Protein AF-A0A8J7MDP7-F1 (afdb_monomer_lite)

Sequence (143 aa):
MNPQLIYEEPKPITEKEVFEAIEKNDVERLLMIPIELGFHHDNWRFIQDISVRLSEHSDPSVRANSLFGIEYAARFKGRIEKNIVKPVLLRALADEVPQVSHRAEETIEAINHLMNWNIGGAASQKAREKKKLETLQKDNDSK

Foldseek 3Di:
DPDDDDDDDQDADDPVNLVVCVVVVVVVVLLRLLVNCLVHPQDLVVSLVSLLVQLPDPDLSSVLSSLSSPLSSCVVVVDDDCVSVLVSLVVQCVDPDVSSNVSSVVSQVSCCVSNVDDRPCPVVVVVVVVVVVVVVVVVVVVD

Structure (mmCIF, N/CA/C/O backbone):
data_AF-A0A8J7MDP7-F1
#
_entry.id   AF-A0A8J7MDP7-F1
#
loop_
_atom_site.group_PDB
_atom_site.id
_atom_site.type_symbol
_atom_site.label_atom_id
_atom_site.label_alt_id
_atom_site.label_comp_id
_atom_site.label_asym_id
_atom_site.label_entity_id
_atom_site.label_seq_id
_atom_site.pdbx_PDB_ins_code
_atom_site.Cartn_x
_atom_site.Cartn_y
_atom_site.Cartn_z
_atom_site.occupancy
_atom_site.B_iso_or_equiv
_atom_site.auth_seq_id
_atom_site.auth_comp_id
_atom_site.auth_asym_id
_atom_site.auth_atom_id
_atom_site.pdbx_PDB_model_num
ATOM 1 N N . MET A 1 1 ? 26.437 8.492 7.446 1.00 49.94 1 MET A N 1
ATOM 2 C CA . MET A 1 1 ? 26.146 9.299 6.242 1.00 49.94 1 MET A CA 1
ATOM 3 C C . MET A 1 1 ? 24.654 9.546 6.224 1.00 49.94 1 MET A C 1
ATOM 5 O O . MET A 1 1 ? 23.919 8.575 6.317 1.00 49.94 1 MET A O 1
ATOM 9 N N . ASN A 1 2 ? 24.212 10.803 6.183 1.00 55.09 2 ASN A N 1
ATOM 10 C CA . ASN A 1 2 ? 22.801 11.099 5.943 1.00 55.09 2 ASN A CA 1
ATOM 11 C C . ASN A 1 2 ? 22.561 10.874 4.443 1.00 55.09 2 ASN A C 1
ATOM 13 O O . ASN A 1 2 ? 23.260 11.520 3.657 1.00 55.09 2 ASN A O 1
ATOM 17 N N . PRO A 1 3 ? 21.683 9.948 4.024 1.00 74.25 3 PRO A N 1
ATOM 18 C CA . PRO A 1 3 ? 21.382 9.796 2.610 1.00 74.25 3 PRO A CA 1
ATOM 19 C C . PRO A 1 3 ? 20.807 11.116 2.091 1.00 74.25 3 PRO A C 1
ATOM 21 O O . PRO A 1 3 ? 19.949 11.730 2.727 1.00 74.25 3 PRO A O 1
ATOM 24 N N . GLN A 1 4 ? 21.323 11.584 0.959 1.00 85.25 4 GLN A N 1
ATOM 25 C CA . GLN A 1 4 ? 20.766 12.745 0.286 1.00 85.25 4 GLN A CA 1
ATOM 26 C C . GLN A 1 4 ? 19.420 12.328 -0.310 1.00 85.25 4 GLN A C 1
ATOM 28 O O . GLN A 1 4 ? 19.372 11.450 -1.168 1.00 85.25 4 GLN A O 1
ATOM 33 N N . LEU A 1 5 ? 18.327 12.913 0.180 1.00 86.38 5 LEU A N 1
ATOM 34 C CA . LEU A 1 5 ? 16.995 12.666 -0.367 1.00 86.38 5 LEU A CA 1
ATOM 35 C C . LEU A 1 5 ? 16.888 13.361 -1.728 1.00 86.38 5 LEU A C 1
ATOM 37 O O . LEU A 1 5 ? 17.099 14.571 -1.824 1.00 86.38 5 LEU A O 1
ATOM 41 N N . ILE A 1 6 ? 16.573 12.589 -2.766 1.00 89.56 6 ILE A N 1
ATOM 42 C CA . ILE A 1 6 ? 16.350 13.074 -4.129 1.00 89.56 6 ILE A CA 1
ATOM 43 C C . ILE A 1 6 ? 14.859 12.927 -4.419 1.00 89.56 6 ILE A C 1
ATOM 45 O O . ILE A 1 6 ? 14.281 11.866 -4.198 1.00 89.56 6 ILE A O 1
ATOM 49 N N . TYR A 1 7 ? 14.231 14.012 -4.867 1.00 89.62 7 TYR A N 1
ATOM 50 C CA . TYR A 1 7 ? 12.851 13.966 -5.329 1.00 89.62 7 TYR A CA 1
ATOM 51 C C . TYR A 1 7 ? 12.793 13.378 -6.738 1.00 89.62 7 TYR A C 1
ATOM 53 O O . TYR A 1 7 ? 13.523 13.824 -7.624 1.00 89.62 7 TYR A O 1
ATOM 61 N N . GLU A 1 8 ? 11.871 12.443 -6.944 1.00 88.81 8 GLU A N 1
ATOM 62 C CA . GLU A 1 8 ? 11.515 11.921 -8.258 1.00 88.81 8 GLU A CA 1
ATOM 63 C C . GLU A 1 8 ? 10.007 12.049 -8.462 1.00 88.81 8 GLU A C 1
ATOM 65 O O . GLU A 1 8 ? 9.208 11.603 -7.635 1.00 88.81 8 GLU A O 1
ATOM 70 N N . GLU A 1 9 ? 9.614 12.684 -9.566 1.00 92.50 9 GLU A N 1
ATOM 71 C CA . GLU A 1 9 ? 8.209 12.779 -9.943 1.00 92.50 9 GLU A CA 1
ATOM 72 C C . GLU A 1 9 ? 7.700 11.397 -10.392 1.00 92.50 9 GLU A C 1
ATOM 74 O O . GLU A 1 9 ? 8.335 10.777 -11.255 1.00 92.50 9 GLU A O 1
ATOM 79 N N . PRO A 1 10 ? 6.565 10.905 -9.850 1.00 92.94 10 PRO A N 1
ATOM 80 C CA . PRO A 1 10 ? 5.956 9.669 -10.325 1.00 92.94 10 PRO A CA 1
ATOM 81 C C . PRO A 1 10 ? 5.640 9.783 -11.813 1.00 92.94 10 PRO A C 1
ATOM 83 O O . PRO A 1 10 ? 5.012 10.753 -12.241 1.00 92.94 10 PRO A O 1
ATOM 86 N N . LYS A 1 11 ? 6.034 8.790 -12.608 1.00 94.12 11 LYS A N 1
ATOM 87 C CA . LYS A 1 11 ? 5.799 8.792 -14.055 1.00 94.12 11 LYS A CA 1
ATOM 88 C C . LYS A 1 11 ? 4.543 7.991 -14.394 1.00 94.12 11 LYS A C 1
ATOM 90 O O . LYS A 1 11 ? 4.210 7.051 -13.671 1.00 94.12 11 LYS A O 1
ATOM 95 N N . PRO A 1 12 ? 3.842 8.316 -15.493 1.00 95.81 12 PRO A N 1
ATOM 96 C CA . PRO A 1 12 ? 2.821 7.430 -16.030 1.00 95.81 12 PRO A CA 1
ATOM 97 C C . PRO A 1 12 ? 3.402 6.043 -16.312 1.00 95.81 12 PRO A C 1
ATOM 99 O O . PRO A 1 12 ? 4.534 5.920 -16.780 1.00 95.81 12 PRO A O 1
ATOM 102 N N . ILE A 1 13 ? 2.606 5.013 -16.045 1.00 96.62 13 ILE A N 1
ATOM 103 C CA . ILE A 1 13 ? 2.965 3.613 -16.256 1.00 96.62 13 ILE A CA 1
ATOM 104 C C . ILE A 1 13 ? 1.810 2.890 -16.946 1.00 96.62 13 ILE A C 1
ATOM 106 O O . ILE A 1 13 ? 0.639 3.121 -16.638 1.00 96.62 13 ILE A O 1
ATOM 110 N N . THR A 1 14 ? 2.135 2.013 -17.888 1.00 97.75 14 THR A N 1
ATOM 111 C CA . THR A 1 14 ? 1.161 1.162 -18.573 1.00 97.75 14 THR A CA 1
ATOM 112 C C . THR A 1 14 ? 0.927 -0.146 -17.819 1.00 97.75 14 THR A C 1
ATOM 114 O O . THR A 1 14 ? 1.821 -0.672 -17.156 1.00 97.75 14 THR A O 1
ATOM 117 N N . GLU A 1 15 ? -0.257 -0.746 -17.979 1.00 98.31 15 GLU A N 1
ATOM 118 C CA . GLU A 1 15 ? -0.545 -2.069 -17.403 1.00 98.31 15 GLU A CA 1
ATOM 119 C C . GLU A 1 15 ? 0.455 -3.138 -17.888 1.00 98.31 15 GLU A C 1
ATOM 121 O O . GLU A 1 15 ? 0.838 -4.025 -17.129 1.00 98.31 15 GLU A O 1
ATOM 126 N N . LYS A 1 16 ? 0.943 -3.029 -19.133 1.00 98.44 16 LYS A N 1
ATOM 127 C CA . LYS A 1 16 ? 1.977 -3.921 -19.677 1.00 98.44 16 LYS A CA 1
ATOM 128 C C . LYS A 1 16 ? 3.275 -3.837 -18.870 1.00 98.44 16 LYS A C 1
ATOM 130 O O . LYS A 1 16 ? 3.802 -4.872 -18.475 1.00 98.44 16 LYS A O 1
ATOM 135 N N . GLU A 1 17 ? 3.768 -2.630 -18.598 1.00 98.19 17 GLU A N 1
ATOM 136 C CA . GLU A 1 17 ? 4.983 -2.426 -17.796 1.00 98.19 17 GLU A CA 1
ATOM 137 C C . GLU A 1 17 ? 4.814 -2.941 -16.363 1.00 98.19 17 GLU A C 1
ATOM 139 O O . GLU A 1 17 ? 5.742 -3.536 -15.815 1.00 98.19 17 GLU A O 1
ATOM 144 N N . VAL A 1 18 ? 3.620 -2.780 -15.776 1.00 98.50 18 VAL A N 1
ATOM 145 C CA . VAL A 1 18 ? 3.286 -3.364 -14.466 1.00 98.50 18 VAL A CA 1
ATOM 146 C C . VAL A 1 18 ? 3.458 -4.879 -14.492 1.00 98.50 18 VAL A C 1
ATOM 148 O O . VAL A 1 18 ? 4.145 -5.442 -13.640 1.00 98.50 18 VAL A O 1
ATOM 151 N N . PHE A 1 19 ? 2.836 -5.556 -15.459 1.00 98.62 19 PHE A N 1
ATOM 152 C CA . PHE A 1 19 ? 2.883 -7.014 -15.523 1.00 98.62 19 PHE A CA 1
ATOM 153 C C . PHE A 1 19 ? 4.277 -7.545 -15.853 1.00 98.62 19 PHE A C 1
ATOM 155 O O . PHE A 1 19 ? 4.679 -8.541 -15.257 1.00 98.62 19 PHE A O 1
ATOM 162 N N . GLU A 1 20 ? 5.040 -6.869 -16.712 1.00 98.56 20 GLU A N 1
ATOM 163 C CA . GLU A 1 20 ? 6.432 -7.237 -16.987 1.00 98.56 20 GLU A CA 1
ATOM 164 C C . GLU A 1 20 ? 7.319 -7.127 -15.739 1.00 98.56 20 GLU A C 1
ATOM 166 O O . GLU A 1 20 ? 8.140 -8.009 -15.491 1.00 98.56 20 GLU A O 1
ATOM 171 N N . ALA A 1 21 ? 7.155 -6.070 -14.938 1.00 98.38 21 ALA A N 1
ATOM 172 C CA . ALA A 1 21 ? 7.901 -5.899 -13.692 1.00 98.38 21 ALA A CA 1
ATOM 173 C C . ALA A 1 21 ? 7.570 -6.999 -12.675 1.00 98.38 21 ALA A C 1
ATOM 175 O O . ALA A 1 21 ? 8.460 -7.543 -12.022 1.00 98.38 21 ALA A O 1
ATOM 176 N N . ILE A 1 22 ? 6.287 -7.359 -12.578 1.00 98.44 22 ILE A N 1
ATOM 177 C CA . ILE A 1 22 ? 5.824 -8.455 -11.725 1.00 98.44 22 ILE A CA 1
ATOM 178 C C . ILE A 1 22 ? 6.383 -9.799 -12.202 1.00 98.44 22 ILE A C 1
ATOM 180 O O . ILE A 1 22 ? 6.845 -10.585 -11.381 1.00 98.44 22 ILE A O 1
ATOM 184 N N . GLU A 1 23 ? 6.351 -10.073 -13.506 1.00 98.44 23 GLU A N 1
ATOM 185 C CA . GLU A 1 23 ? 6.875 -11.317 -14.083 1.00 98.44 23 GLU A CA 1
ATOM 186 C C . GLU A 1 23 ? 8.380 -11.468 -13.834 1.00 98.44 23 GLU A C 1
ATOM 188 O O . GLU A 1 23 ? 8.848 -12.547 -13.472 1.00 98.44 23 GLU A O 1
ATOM 193 N N . LYS A 1 24 ? 9.133 -10.374 -13.975 1.00 98.31 24 LYS A N 1
ATOM 194 C CA . LYS A 1 24 ? 10.586 -10.344 -13.758 1.00 98.31 24 LYS A CA 1
ATOM 195 C C . LYS A 1 24 ? 10.981 -10.267 -12.283 1.00 98.31 24 LYS A C 1
ATOM 197 O O . LYS A 1 24 ? 12.169 -10.363 -11.984 1.00 98.31 24 LYS A O 1
ATOM 202 N N . ASN A 1 25 ? 10.016 -10.091 -11.377 1.00 97.94 25 ASN A N 1
ATOM 203 C CA . ASN A 1 25 ? 10.252 -9.797 -9.964 1.00 97.94 25 ASN A CA 1
ATOM 204 C C . ASN A 1 25 ? 11.239 -8.628 -9.769 1.00 97.94 25 ASN A C 1
ATOM 206 O O . ASN A 1 25 ? 12.158 -8.690 -8.950 1.00 97.94 25 ASN A O 1
ATOM 210 N N . ASP A 1 26 ? 11.068 -7.581 -10.578 1.00 98.25 26 ASP A N 1
ATOM 211 C CA . ASP A 1 26 ? 11.930 -6.402 -10.604 1.00 98.25 26 ASP A CA 1
ATOM 212 C C . ASP A 1 26 ? 11.627 -5.510 -9.394 1.00 98.25 26 ASP A C 1
ATOM 214 O O . ASP A 1 26 ? 10.769 -4.629 -9.448 1.00 98.25 26 ASP A O 1
ATOM 218 N N . VAL A 1 27 ? 12.303 -5.783 -8.274 1.00 98.25 27 VAL A N 1
ATOM 219 C CA . VAL A 1 27 ? 12.049 -5.124 -6.984 1.00 98.25 27 VAL A CA 1
ATOM 220 C C . VAL A 1 27 ? 12.095 -3.604 -7.109 1.00 98.25 27 VAL A C 1
ATOM 222 O O . VAL A 1 27 ? 11.178 -2.944 -6.629 1.00 98.25 27 VAL A O 1
ATOM 225 N N . GLU A 1 28 ? 13.095 -3.043 -7.793 1.00 95.62 28 GLU A N 1
ATOM 226 C CA . GLU A 1 28 ? 13.226 -1.591 -7.963 1.00 95.62 28 GLU A CA 1
ATOM 227 C C . GLU A 1 28 ? 11.989 -0.999 -8.641 1.00 95.62 28 GLU A C 1
ATOM 229 O O . GLU A 1 28 ? 11.433 0.004 -8.184 1.00 95.62 28 GLU A O 1
ATOM 234 N N . ARG A 1 29 ? 11.486 -1.668 -9.684 1.00 97.19 29 ARG A N 1
ATOM 235 C CA . ARG A 1 29 ? 10.272 -1.231 -10.371 1.00 97.19 29 ARG A CA 1
ATOM 236 C C . ARG A 1 29 ? 9.017 -1.425 -9.526 1.00 97.19 29 ARG A C 1
ATOM 238 O O . ARG A 1 29 ? 8.160 -0.534 -9.505 1.00 97.19 29 ARG A O 1
ATOM 245 N N . LEU A 1 30 ? 8.912 -2.556 -8.826 1.00 98.50 30 LEU A N 1
ATOM 246 C CA . LEU A 1 30 ? 7.783 -2.899 -7.956 1.00 98.50 30 LEU A CA 1
ATOM 247 C C . LEU A 1 30 ? 7.610 -1.907 -6.798 1.00 98.50 30 LEU A C 1
ATOM 249 O O . LEU A 1 30 ? 6.478 -1.674 -6.376 1.00 98.50 30 LEU A O 1
ATOM 253 N N . LEU A 1 31 ? 8.691 -1.278 -6.322 1.00 97.06 31 LEU A N 1
ATOM 254 C CA . LEU A 1 31 ? 8.622 -0.229 -5.300 1.00 97.06 31 LEU A CA 1
ATOM 255 C C . LEU A 1 31 ? 7.840 1.002 -5.764 1.00 97.06 31 LEU A C 1
ATOM 257 O O . LEU A 1 31 ? 7.155 1.621 -4.949 1.00 97.06 31 LEU A O 1
ATOM 261 N N . MET A 1 32 ? 7.939 1.356 -7.046 1.00 96.94 32 MET A N 1
ATOM 262 C CA . MET A 1 32 ? 7.364 2.591 -7.591 1.00 96.94 32 MET A CA 1
ATOM 263 C C . MET A 1 32 ? 5.955 2.403 -8.155 1.00 96.94 32 MET A C 1
ATOM 265 O O . MET A 1 32 ? 5.151 3.335 -8.111 1.00 96.94 32 MET A O 1
ATOM 269 N N . ILE A 1 33 ? 5.624 1.194 -8.622 1.00 98.31 33 ILE A N 1
ATOM 270 C CA . ILE A 1 33 ? 4.329 0.870 -9.245 1.00 98.31 33 ILE A CA 1
ATOM 271 C C . ILE A 1 33 ? 3.112 1.354 -8.434 1.00 98.31 33 ILE A C 1
ATOM 273 O O . ILE A 1 33 ? 2.253 2.009 -9.023 1.00 98.31 33 ILE A O 1
ATOM 277 N N . PRO A 1 34 ? 2.996 1.096 -7.114 1.00 98.19 34 PRO A N 1
ATOM 278 C CA . PRO A 1 34 ? 1.825 1.522 -6.340 1.00 98.19 34 PRO A CA 1
ATOM 279 C C . PRO A 1 34 ? 1.623 3.043 -6.335 1.00 98.19 34 PRO A C 1
ATOM 281 O O . PRO A 1 34 ? 0.491 3.527 -6.360 1.00 98.19 34 PRO A O 1
ATOM 284 N N . ILE A 1 35 ? 2.726 3.796 -6.319 1.00 97.56 35 ILE A N 1
ATOM 285 C CA . ILE A 1 35 ? 2.726 5.259 -6.301 1.00 97.56 35 ILE A CA 1
ATOM 286 C C . ILE A 1 35 ? 2.309 5.774 -7.678 1.00 97.56 35 ILE A C 1
ATOM 288 O O . ILE A 1 35 ? 1.343 6.522 -7.792 1.00 97.56 35 ILE A O 1
ATOM 292 N N . GLU A 1 36 ? 2.987 5.332 -8.732 1.00 98.19 36 GLU A N 1
ATOM 293 C CA . GLU A 1 36 ? 2.728 5.774 -10.105 1.00 98.19 36 GLU A CA 1
ATOM 294 C C . GLU A 1 36 ? 1.315 5.434 -10.579 1.00 98.19 36 GLU A C 1
ATOM 296 O O . GLU A 1 36 ? 0.640 6.284 -11.160 1.00 98.19 36 GLU A O 1
ATOM 301 N N . LEU A 1 37 ? 0.829 4.228 -10.269 1.00 98.44 37 LEU A N 1
ATOM 302 C CA . LEU A 1 37 ? -0.550 3.844 -10.551 1.00 98.44 37 LEU A CA 1
ATOM 303 C C . LEU A 1 37 ? -1.542 4.739 -9.807 1.00 98.44 37 LEU A C 1
ATOM 305 O O . LEU A 1 37 ? -2.516 5.192 -10.402 1.00 98.44 37 LEU A O 1
ATOM 309 N N . GLY A 1 38 ? -1.290 5.034 -8.530 1.00 97.31 38 GLY A N 1
ATOM 310 C CA . GLY A 1 38 ? -2.145 5.922 -7.747 1.00 97.31 38 GLY A CA 1
ATOM 311 C C . GLY A 1 38 ? -2.269 7.324 -8.349 1.00 97.31 38 GLY A C 1
ATOM 312 O O . GLY A 1 38 ? -3.375 7.865 -8.412 1.00 97.31 38 GLY A O 1
ATOM 313 N N . PHE A 1 39 ? -1.157 7.891 -8.825 1.00 97.25 39 PHE A N 1
ATOM 314 C CA . PHE A 1 39 ? -1.129 9.222 -9.435 1.00 97.25 39 PHE A CA 1
ATOM 315 C C . PHE A 1 39 ? -1.742 9.254 -10.841 1.00 97.25 39 PHE A C 1
ATOM 317 O O . PHE A 1 39 ? -2.488 10.182 -11.150 1.00 97.25 39 PHE A O 1
ATOM 324 N N . HIS A 1 40 ? -1.468 8.248 -11.677 1.00 97.25 40 HIS A N 1
ATOM 325 C CA . HIS A 1 40 ? -1.708 8.350 -13.124 1.00 97.25 40 HIS A CA 1
ATOM 326 C C . HIS A 1 40 ? -2.768 7.403 -13.682 1.00 97.25 40 HIS A C 1
ATOM 328 O O . HIS A 1 40 ? -3.293 7.664 -14.759 1.00 97.25 40 HIS A O 1
ATOM 334 N N . HIS A 1 41 ? -3.109 6.313 -12.993 1.00 97.81 41 HIS A N 1
ATOM 335 C CA . HIS A 1 41 ? -4.053 5.331 -13.527 1.00 97.81 41 HIS A CA 1
ATOM 336 C C . HIS A 1 41 ? -5.503 5.695 -13.186 1.00 97.81 41 HIS A C 1
ATOM 338 O O . HIS A 1 41 ? -5.829 6.032 -12.047 1.00 97.81 4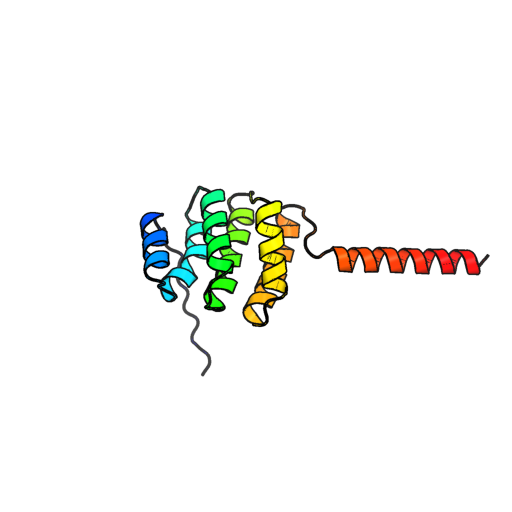1 HIS A O 1
ATOM 344 N N . ASP A 1 42 ? -6.420 5.604 -14.147 1.00 96.44 42 ASP A N 1
ATOM 345 C CA . ASP A 1 42 ? -7.827 5.974 -13.921 1.00 96.44 42 ASP A CA 1
ATOM 346 C C . ASP A 1 42 ? -8.640 4.872 -13.237 1.00 96.44 42 ASP A C 1
ATOM 348 O O . ASP A 1 42 ? -9.582 5.136 -12.486 1.00 96.44 42 ASP A O 1
ATOM 352 N N . ASN A 1 43 ? -8.269 3.614 -13.467 1.00 98.25 43 ASN A N 1
ATOM 353 C CA . ASN A 1 43 ? -9.001 2.476 -12.931 1.00 98.25 43 ASN A CA 1
ATOM 354 C C . ASN A 1 43 ? -8.602 2.190 -11.472 1.00 98.25 43 ASN A C 1
ATOM 356 O O . ASN A 1 43 ? -7.608 1.510 -11.218 1.00 98.25 43 ASN A O 1
ATOM 360 N N . TRP A 1 44 ? -9.421 2.656 -10.523 1.00 98.38 44 TRP A N 1
ATOM 361 C CA . TRP A 1 44 ? -9.247 2.412 -9.081 1.00 98.38 44 TRP A CA 1
ATOM 362 C C . TRP A 1 44 ? -9.130 0.926 -8.727 1.00 98.38 44 TRP A C 1
ATOM 364 O O . TRP A 1 44 ? -8.366 0.566 -7.833 1.00 98.38 44 TRP A O 1
ATOM 374 N N . ARG A 1 45 ? -9.866 0.057 -9.435 1.00 98.62 45 ARG A N 1
ATOM 375 C CA . ARG A 1 45 ? -9.858 -1.386 -9.184 1.00 98.62 45 ARG A CA 1
ATOM 376 C C . ARG A 1 45 ? -8.524 -1.986 -9.602 1.00 98.62 45 ARG A C 1
ATOM 378 O O . ARG A 1 45 ? -7.972 -2.780 -8.858 1.00 98.62 45 ARG A O 1
ATOM 385 N N . PHE A 1 46 ? -7.972 -1.548 -10.732 1.00 98.75 46 PHE A N 1
ATOM 386 C CA . PHE A 1 46 ? -6.644 -1.983 -11.162 1.00 98.75 46 PHE A CA 1
ATOM 387 C C . PHE A 1 46 ? -5.559 -1.570 -10.157 1.00 98.75 46 PHE A C 1
ATOM 389 O O . PHE A 1 46 ? -4.759 -2.408 -9.752 1.00 98.75 46 PHE A O 1
ATOM 396 N N . ILE A 1 47 ? -5.583 -0.316 -9.683 1.00 98.75 47 ILE A N 1
ATOM 397 C CA . ILE A 1 47 ? -4.651 0.162 -8.645 1.00 98.75 47 ILE A CA 1
ATOM 398 C C . ILE A 1 47 ? -4.754 -0.721 -7.392 1.00 98.75 47 ILE A C 1
ATOM 400 O O . ILE A 1 47 ? -3.744 -1.223 -6.903 1.00 98.75 47 ILE A O 1
ATOM 404 N N . GLN A 1 48 ? -5.979 -0.950 -6.903 1.00 98.75 48 GLN A N 1
ATOM 405 C CA . GLN A 1 48 ? -6.236 -1.805 -5.745 1.00 98.75 48 GLN A CA 1
ATOM 406 C C . GLN A 1 48 ? -5.695 -3.219 -5.959 1.00 98.75 48 GLN A C 1
ATOM 408 O O . GLN A 1 48 ? -4.977 -3.724 -5.103 1.00 98.75 48 GLN A O 1
ATOM 413 N N . ASP A 1 49 ? -6.046 -3.863 -7.067 1.00 98.81 49 ASP A N 1
ATOM 414 C CA . ASP A 1 49 ? -5.747 -5.275 -7.289 1.00 98.81 49 ASP A CA 1
ATOM 415 C C . ASP A 1 49 ? -4.233 -5.508 -7.425 1.00 98.81 49 ASP A C 1
ATOM 417 O O . ASP A 1 49 ? -3.703 -6.473 -6.869 1.00 98.81 49 ASP A O 1
ATOM 421 N N . ILE A 1 50 ? -3.510 -4.587 -8.075 1.00 98.81 50 ILE A N 1
ATOM 422 C CA . ILE A 1 50 ? -2.043 -4.618 -8.125 1.00 98.81 50 ILE A CA 1
ATOM 423 C C . ILE A 1 50 ? -1.442 -4.398 -6.736 1.00 98.81 50 ILE A C 1
ATOM 425 O O . ILE A 1 50 ? -0.595 -5.183 -6.312 1.00 98.81 50 ILE A O 1
ATOM 429 N N . SER A 1 51 ? -1.902 -3.397 -5.985 1.00 98.75 51 SER A N 1
ATOM 430 C CA . SER A 1 51 ? -1.425 -3.162 -4.619 1.00 98.75 51 SER A CA 1
ATOM 431 C C . SER A 1 51 ? -1.685 -4.342 -3.680 1.00 98.75 51 SER A C 1
ATOM 433 O O . SER A 1 51 ? -0.802 -4.726 -2.923 1.00 98.75 51 SER A O 1
ATOM 435 N N . VAL A 1 52 ? -2.860 -4.966 -3.753 1.00 98.81 52 VAL A N 1
ATOM 436 C CA . VAL A 1 52 ? -3.204 -6.163 -2.967 1.00 98.81 52 VAL A CA 1
ATOM 437 C C . VAL A 1 52 ? -2.312 -7.344 -3.343 1.00 98.81 52 VAL A C 1
ATOM 439 O O . VAL A 1 52 ? -1.926 -8.131 -2.485 1.00 98.81 52 VAL A O 1
ATOM 442 N N . ARG A 1 53 ? -1.954 -7.484 -4.621 1.00 98.69 53 ARG A N 1
ATOM 443 C CA . ARG A 1 53 ? -1.003 -8.513 -5.047 1.00 98.69 53 ARG A CA 1
ATOM 444 C C . ARG A 1 53 ? 0.396 -8.249 -4.485 1.00 98.69 53 ARG A C 1
ATOM 446 O O . ARG A 1 53 ? 1.041 -9.176 -4.004 1.00 98.69 53 ARG A O 1
ATOM 453 N N . LEU A 1 54 ? 0.864 -7.003 -4.546 1.00 98.81 54 LEU A N 1
ATOM 454 C CA . LEU A 1 54 ? 2.201 -6.617 -4.082 1.00 98.81 54 LEU A CA 1
ATOM 455 C C . LEU A 1 54 ? 2.328 -6.596 -2.551 1.00 98.81 54 LEU A C 1
ATOM 457 O O . LEU A 1 54 ? 3.435 -6.752 -2.038 1.00 98.81 54 LEU A O 1
ATOM 461 N N . SER A 1 55 ? 1.224 -6.482 -1.808 1.00 98.62 55 SER A N 1
ATOM 462 C CA . SER A 1 55 ? 1.248 -6.515 -0.340 1.00 98.62 55 SER A CA 1
ATOM 463 C C . SER A 1 55 ? 1.677 -7.858 0.248 1.00 98.62 55 SER A C 1
ATOM 465 O O . SER A 1 55 ? 1.978 -7.926 1.431 1.00 98.62 55 SER A O 1
ATOM 467 N N . GLU A 1 56 ? 1.715 -8.919 -0.558 1.00 97.75 56 GLU A N 1
ATOM 468 C CA . GLU A 1 56 ? 2.156 -10.263 -0.156 1.00 97.75 56 GLU A CA 1
ATOM 469 C C . GLU A 1 56 ? 3.576 -10.590 -0.669 1.00 97.75 56 GLU A C 1
ATOM 471 O O . GLU A 1 56 ? 4.026 -11.733 -0.598 1.00 97.75 56 GLU A O 1
ATOM 476 N N . HIS A 1 57 ? 4.291 -9.607 -1.227 1.00 98.56 57 HIS A N 1
ATOM 477 C CA . HIS A 1 57 ? 5.632 -9.805 -1.775 1.00 98.56 57 HIS A CA 1
ATOM 478 C C . HIS A 1 57 ? 6.663 -10.161 -0.681 1.00 98.56 57 HIS A C 1
ATOM 480 O O . HIS A 1 57 ? 6.558 -9.733 0.468 1.00 98.56 57 HIS A O 1
ATOM 486 N N . SER A 1 58 ? 7.701 -10.929 -1.020 1.00 98.00 58 SER A N 1
ATOM 487 C CA . SER A 1 58 ? 8.730 -11.351 -0.053 1.00 98.00 58 SER A CA 1
ATOM 488 C C . SER A 1 58 ? 9.581 -10.182 0.462 1.00 98.00 58 SER A C 1
ATOM 490 O O . SER A 1 58 ? 9.924 -10.137 1.643 1.00 98.00 58 SER A O 1
ATOM 492 N N . ASP A 1 59 ? 9.872 -9.212 -0.405 1.00 98.56 59 ASP A N 1
ATOM 493 C CA . ASP A 1 59 ? 10.560 -7.970 -0.045 1.00 98.56 59 ASP A CA 1
ATOM 494 C C . ASP A 1 59 ? 9.645 -7.037 0.782 1.00 98.56 59 ASP A C 1
ATOM 496 O O . ASP A 1 59 ? 8.584 -6.632 0.288 1.00 98.56 59 ASP A O 1
ATOM 500 N N . PRO A 1 60 ? 10.033 -6.670 2.018 1.00 98.50 60 PRO A N 1
ATOM 501 C CA . PRO A 1 60 ? 9.222 -5.819 2.888 1.00 98.50 60 PRO A CA 1
ATOM 502 C C . PRO A 1 60 ? 9.049 -4.390 2.371 1.00 98.50 60 PRO A C 1
ATOM 504 O O . PRO A 1 60 ? 8.025 -3.770 2.649 1.00 98.50 60 PRO A O 1
ATOM 507 N N . SER A 1 61 ? 9.996 -3.866 1.595 1.00 98.38 61 SER A N 1
ATOM 508 C CA . SER A 1 61 ? 9.880 -2.534 1.000 1.00 98.38 61 SER A CA 1
ATOM 509 C C . SER A 1 61 ? 8.782 -2.520 -0.063 1.00 98.38 61 SER A C 1
ATOM 511 O O . SER A 1 61 ? 7.993 -1.577 -0.117 1.00 98.38 61 SER A O 1
ATOM 513 N N . VAL A 1 62 ? 8.657 -3.597 -0.851 1.00 98.75 62 VAL A N 1
ATOM 514 C CA . VAL A 1 62 ? 7.549 -3.762 -1.810 1.00 98.75 62 VAL A CA 1
ATOM 515 C C . VAL A 1 62 ? 6.216 -3.886 -1.075 1.00 98.75 62 VAL A C 1
ATOM 517 O O . VAL A 1 62 ? 5.258 -3.202 -1.442 1.00 98.75 62 VAL A O 1
ATOM 520 N N . ARG A 1 63 ? 6.150 -4.680 0.006 1.00 98.69 63 ARG A N 1
ATOM 521 C CA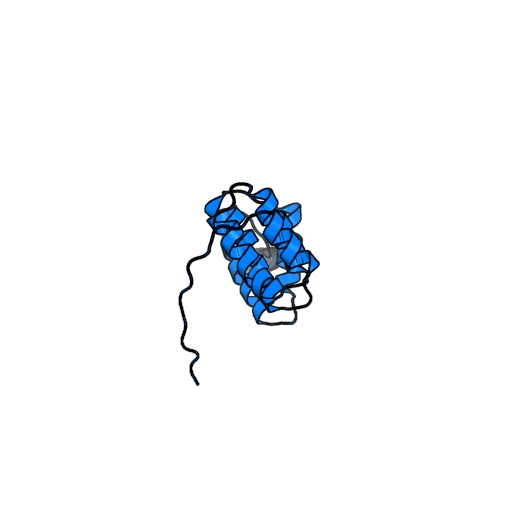 . ARG A 1 63 ? 4.929 -4.781 0.824 1.00 98.69 63 ARG A CA 1
ATOM 522 C C . ARG A 1 63 ? 4.520 -3.434 1.399 1.00 98.69 63 ARG A C 1
ATOM 524 O O . ARG A 1 63 ? 3.371 -3.039 1.232 1.00 98.69 63 ARG A O 1
ATOM 531 N N . ALA A 1 64 ? 5.444 -2.707 2.024 1.00 98.56 64 ALA A N 1
ATOM 532 C CA . ALA A 1 64 ? 5.169 -1.382 2.566 1.00 98.56 64 ALA A CA 1
ATOM 533 C C . ALA A 1 64 ? 4.691 -0.427 1.460 1.00 98.56 64 ALA A C 1
ATOM 535 O O . ALA A 1 64 ? 3.635 0.191 1.591 1.00 98.56 64 ALA A O 1
ATOM 536 N N . ASN A 1 65 ? 5.396 -0.358 0.328 1.00 98.44 65 ASN A N 1
ATOM 537 C CA . ASN A 1 65 ? 5.023 0.557 -0.748 1.00 98.44 65 ASN A CA 1
ATOM 538 C C . ASN A 1 65 ? 3.685 0.203 -1.404 1.00 98.44 65 ASN A C 1
ATOM 540 O O . ASN A 1 65 ? 2.964 1.101 -1.836 1.00 98.44 65 ASN A O 1
ATOM 544 N N . SER A 1 66 ? 3.301 -1.074 -1.431 1.00 98.75 66 SER A N 1
ATOM 545 C CA . SER A 1 66 ? 2.001 -1.503 -1.958 1.00 98.75 66 SER A CA 1
ATOM 546 C C . SER A 1 66 ? 0.818 -0.801 -1.281 1.00 98.75 66 SER A C 1
ATOM 548 O O . SER A 1 66 ? -0.175 -0.484 -1.945 1.00 98.75 66 SER A O 1
ATOM 550 N N . LEU A 1 67 ? 0.952 -0.479 0.011 1.00 98.81 67 LEU A N 1
ATOM 551 C CA . LEU A 1 67 ? -0.088 0.152 0.820 1.00 98.81 67 LEU A CA 1
ATOM 552 C C . LEU A 1 67 ? -0.371 1.595 0.386 1.00 98.81 67 LEU A C 1
ATOM 554 O O . LEU A 1 67 ? -1.519 2.032 0.474 1.00 98.81 67 LEU A O 1
ATOM 558 N N . PHE A 1 68 ? 0.617 2.295 -0.188 1.00 98.50 68 PHE A N 1
ATOM 559 C CA . PHE A 1 68 ? 0.384 3.600 -0.811 1.00 98.50 68 PHE A CA 1
ATOM 560 C C . PHE A 1 68 ? -0.622 3.514 -1.949 1.00 98.50 68 PHE A C 1
ATOM 562 O O . PHE A 1 68 ? -1.506 4.355 -2.029 1.00 98.50 68 PHE A O 1
ATOM 569 N N . GLY A 1 69 ? -0.534 2.500 -2.813 1.00 98.31 69 GLY A N 1
ATOM 570 C CA . GLY A 1 69 ? -1.479 2.383 -3.925 1.00 98.31 69 GLY A CA 1
ATOM 571 C C . GLY A 1 69 ? -2.914 2.139 -3.443 1.00 98.31 69 GLY A C 1
ATOM 572 O O . GLY A 1 69 ? -3.850 2.702 -4.009 1.00 98.31 69 GLY A O 1
ATOM 573 N N . ILE A 1 70 ? -3.102 1.416 -2.331 1.00 98.69 70 ILE A N 1
ATOM 574 C CA . ILE A 1 70 ? -4.419 1.278 -1.685 1.00 98.69 70 ILE A CA 1
ATOM 575 C C . ILE A 1 70 ? -4.917 2.641 -1.187 1.00 98.69 70 ILE A C 1
ATOM 577 O O . ILE A 1 70 ? -6.057 3.026 -1.461 1.00 98.69 70 ILE A O 1
ATOM 581 N N . GLU A 1 71 ? -4.070 3.377 -0.465 1.00 98.69 71 GLU A N 1
ATOM 582 C CA . GLU A 1 71 ? -4.408 4.714 0.020 1.00 98.69 71 GLU A CA 1
ATOM 583 C C . GLU A 1 71 ? -4.715 5.672 -1.136 1.00 98.69 71 GLU A C 1
ATOM 585 O O . GLU A 1 71 ? -5.678 6.427 -1.069 1.00 98.69 71 GLU A O 1
ATOM 590 N N . TYR A 1 72 ? -3.944 5.630 -2.218 1.00 98.44 72 TYR A N 1
ATOM 591 C CA . TYR A 1 72 ? -4.098 6.509 -3.373 1.00 98.44 72 TYR A CA 1
ATOM 592 C C . TYR A 1 72 ? -5.330 6.173 -4.206 1.00 98.44 72 TYR A C 1
ATOM 594 O O . TYR A 1 72 ? -6.012 7.091 -4.663 1.00 98.44 72 TYR A O 1
ATOM 602 N N . ALA A 1 73 ? -5.701 4.897 -4.329 1.00 98.62 73 ALA A N 1
ATOM 603 C CA . ALA A 1 73 ? -6.999 4.521 -4.881 1.00 98.62 73 ALA A CA 1
ATOM 604 C C . ALA A 1 73 ? -8.149 5.130 -4.052 1.00 98.62 73 ALA A C 1
ATOM 606 O O . ALA A 1 73 ? -9.078 5.720 -4.609 1.00 98.62 73 ALA A O 1
ATOM 607 N N . ALA A 1 74 ? -8.057 5.087 -2.718 1.00 98.50 74 ALA A N 1
ATOM 608 C CA . ALA A 1 74 ? -9.035 5.741 -1.846 1.00 98.50 74 ALA A CA 1
ATOM 609 C C . ALA A 1 74 ? -9.006 7.275 -1.981 1.00 98.50 74 ALA A C 1
ATOM 611 O O . ALA A 1 74 ? -10.050 7.903 -2.128 1.00 98.50 74 ALA A O 1
ATOM 612 N N . ARG A 1 75 ? -7.817 7.884 -1.970 1.00 98.38 75 ARG A N 1
ATOM 613 C CA . ARG A 1 75 ? -7.606 9.337 -1.932 1.00 98.38 75 ARG A CA 1
ATOM 614 C C . ARG A 1 75 ? -7.944 10.021 -3.251 1.00 98.38 75 ARG A C 1
ATOM 616 O O . ARG A 1 75 ? -8.649 11.023 -3.249 1.00 98.38 75 ARG A O 1
ATOM 623 N N . PHE A 1 76 ? -7.430 9.507 -4.363 1.00 97.75 76 PHE A N 1
ATOM 624 C CA . PHE A 1 76 ? -7.531 10.164 -5.667 1.00 97.75 76 PHE A CA 1
ATOM 625 C C . PHE A 1 76 ? -8.699 9.655 -6.501 1.00 97.75 76 PHE A C 1
ATOM 627 O O . PHE A 1 76 ? -9.185 10.376 -7.368 1.00 97.75 76 PHE A O 1
ATOM 634 N N . LYS A 1 77 ? -9.166 8.427 -6.248 1.00 97.69 77 LYS A N 1
ATOM 635 C CA . LYS A 1 77 ? -10.291 7.832 -6.985 1.00 97.69 77 LYS A CA 1
ATOM 636 C C . LYS A 1 77 ? -11.548 7.675 -6.126 1.00 97.69 77 LYS A C 1
ATOM 638 O O . LYS A 1 77 ? -12.598 7.305 -6.649 1.00 97.69 77 LYS A O 1
ATOM 643 N N . GLY A 1 78 ? -11.466 7.964 -4.823 1.00 97.62 78 GLY A N 1
ATOM 644 C CA . GLY A 1 78 ? -12.606 7.959 -3.902 1.00 97.62 78 GLY A CA 1
ATOM 645 C C . GLY A 1 78 ? -13.196 6.572 -3.646 1.00 97.62 78 GLY A C 1
ATOM 646 O O . GLY A 1 78 ? -14.325 6.471 -3.160 1.00 97.62 78 GLY A O 1
ATOM 647 N N . ARG A 1 79 ? -12.502 5.494 -4.041 1.00 98.06 79 ARG A N 1
ATOM 648 C CA . ARG A 1 79 ? -13.099 4.157 -4.071 1.00 98.06 79 ARG A CA 1
ATOM 649 C C . ARG A 1 79 ? -12.083 3.037 -3.899 1.00 98.06 79 ARG A C 1
ATOM 651 O O . ARG A 1 79 ? -11.117 2.941 -4.643 1.00 98.06 79 ARG A O 1
ATOM 658 N N . ILE A 1 80 ? -12.404 2.150 -2.963 1.00 98.56 80 ILE A N 1
ATOM 659 C CA . ILE A 1 80 ? -11.779 0.847 -2.719 1.00 98.56 80 ILE A CA 1
ATOM 660 C C . ILE A 1 80 ? -12.817 -0.100 -2.096 1.00 98.56 80 ILE A C 1
ATOM 662 O O . ILE A 1 80 ? -13.845 0.336 -1.567 1.00 98.56 80 ILE A O 1
ATOM 666 N N . GLU A 1 81 ? -12.559 -1.403 -2.132 1.00 98.69 81 GLU A N 1
ATOM 667 C CA . GLU A 1 81 ? -13.451 -2.446 -1.626 1.00 98.69 81 GLU A CA 1
ATOM 668 C C . GLU A 1 81 ? -13.032 -2.931 -0.237 1.00 98.69 81 GLU A C 1
ATOM 670 O O . GLU A 1 81 ? -11.997 -3.571 -0.041 1.00 98.69 81 GLU A O 1
ATOM 675 N N . LYS A 1 82 ? -13.880 -2.659 0.760 1.00 98.06 82 LYS A N 1
ATOM 676 C CA . LYS A 1 82 ? -13.579 -2.925 2.174 1.00 98.06 82 LYS A CA 1
ATOM 677 C C . LYS A 1 82 ? -13.279 -4.388 2.474 1.00 98.06 82 LYS A C 1
ATOM 679 O O . LYS A 1 82 ? -12.400 -4.675 3.279 1.00 98.06 82 LYS A O 1
ATOM 684 N N . ASN A 1 83 ? -14.030 -5.306 1.876 1.00 98.00 83 ASN A N 1
ATOM 685 C CA . ASN A 1 83 ? -13.881 -6.748 2.079 1.00 98.00 83 ASN A CA 1
ATOM 686 C C . ASN A 1 83 ? -12.562 -7.297 1.515 1.00 98.00 83 ASN A C 1
ATOM 688 O O . ASN A 1 83 ? -12.100 -8.323 2.003 1.00 98.00 83 ASN A O 1
ATOM 692 N N . ILE A 1 84 ? -11.954 -6.607 0.547 1.00 98.50 84 ILE A N 1
ATOM 693 C CA . ILE A 1 84 ? -10.657 -6.966 -0.037 1.00 98.50 84 ILE A CA 1
ATOM 694 C C . ILE A 1 84 ? -9.525 -6.289 0.737 1.00 98.50 84 ILE A C 1
ATOM 696 O O . ILE A 1 84 ? -8.584 -6.943 1.177 1.00 98.50 84 ILE A O 1
ATOM 700 N N . VAL A 1 85 ? -9.644 -4.982 0.969 1.00 98.31 85 VAL A N 1
ATOM 701 C CA . VAL A 1 85 ? -8.568 -4.170 1.551 1.00 98.31 85 VAL A CA 1
ATOM 702 C C . VAL A 1 85 ? -8.398 -4.401 3.053 1.00 98.31 85 VAL A C 1
ATOM 704 O O . VAL A 1 85 ? -7.276 -4.498 3.543 1.00 98.31 85 VAL A O 1
ATOM 707 N N . LYS A 1 86 ? -9.491 -4.528 3.818 1.00 98.06 86 LYS A N 1
ATOM 708 C CA . LYS A 1 86 ? -9.417 -4.714 5.277 1.00 98.06 86 LYS A CA 1
ATOM 709 C C . LYS A 1 86 ? -8.508 -5.881 5.701 1.00 98.06 86 LYS A C 1
ATOM 711 O O . LYS A 1 86 ? -7.682 -5.655 6.582 1.00 98.06 86 LYS A O 1
ATOM 716 N N . PRO A 1 87 ? -8.643 -7.111 5.165 1.00 98.00 87 PRO A N 1
ATOM 717 C CA . PRO A 1 87 ? -7.774 -8.208 5.581 1.00 98.00 87 PRO A CA 1
ATOM 718 C C . PRO A 1 87 ? -6.304 -7.981 5.200 1.00 98.00 87 PRO A C 1
ATOM 720 O O . PRO A 1 87 ? -5.439 -8.376 5.972 1.00 98.00 87 PRO A O 1
ATOM 723 N N . VAL A 1 88 ? -6.022 -7.311 4.077 1.00 98.56 88 VAL A N 1
ATOM 724 C CA . VAL A 1 88 ? -4.654 -6.937 3.674 1.00 98.56 88 VAL A CA 1
ATOM 725 C C . VAL A 1 88 ? -4.030 -5.985 4.692 1.00 98.56 88 VAL A C 1
ATOM 727 O O . VAL A 1 88 ? -2.960 -6.266 5.223 1.00 98.56 88 VAL A O 1
ATOM 730 N N . LEU A 1 89 ? -4.736 -4.908 5.048 1.00 98.44 89 LEU A N 1
ATOM 731 C CA . LEU A 1 89 ? -4.240 -3.925 6.015 1.00 98.44 89 LEU A CA 1
ATOM 732 C C . LEU A 1 89 ? -4.017 -4.527 7.405 1.00 98.44 89 LEU A C 1
ATOM 734 O O . LEU A 1 89 ? -3.039 -4.203 8.065 1.00 98.44 89 LEU A O 1
ATOM 738 N N . LEU A 1 90 ? -4.907 -5.418 7.853 1.00 97.69 90 LEU A N 1
ATOM 739 C CA . LEU A 1 90 ? -4.752 -6.080 9.150 1.00 97.69 90 LEU A CA 1
ATOM 740 C C . LEU A 1 90 ? -3.591 -7.082 9.170 1.00 97.69 90 LEU A C 1
ATOM 742 O O . LEU A 1 90 ? -2.966 -7.232 10.215 1.00 97.69 90 LEU A O 1
ATOM 746 N N . ARG A 1 91 ? -3.293 -7.750 8.046 1.00 97.69 91 ARG A 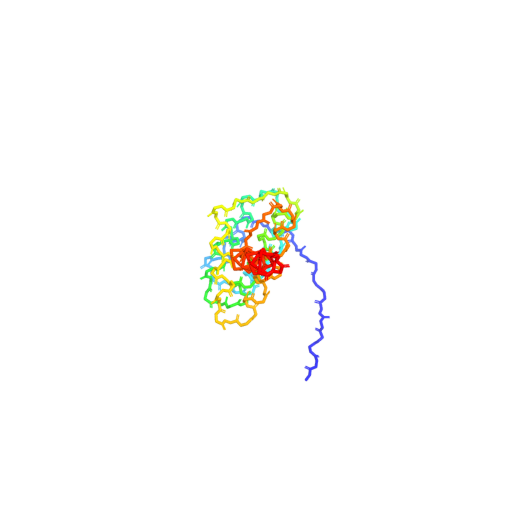N 1
ATOM 747 C CA . ARG A 1 91 ? -2.082 -8.576 7.925 1.00 97.69 91 ARG A CA 1
ATOM 748 C C . ARG A 1 91 ? -0.826 -7.716 7.947 1.00 97.69 91 ARG A C 1
ATOM 750 O O . ARG A 1 91 ? 0.071 -8.016 8.719 1.00 97.69 91 ARG A O 1
ATOM 757 N N . ALA A 1 92 ? -0.795 -6.630 7.174 1.00 98.06 92 ALA A N 1
ATOM 758 C CA . ALA A 1 92 ? 0.349 -5.723 7.144 1.00 98.06 92 ALA A CA 1
ATOM 759 C C . ALA A 1 92 ? 0.602 -5.048 8.504 1.00 98.06 92 ALA A C 1
ATOM 761 O O . ALA A 1 92 ? 1.746 -4.892 8.910 1.00 98.06 92 ALA A O 1
ATOM 762 N N . LEU A 1 93 ? -0.455 -4.722 9.255 1.00 97.44 93 LEU A N 1
ATOM 763 C CA . LEU A 1 93 ? -0.346 -4.219 10.628 1.00 97.44 93 LEU A CA 1
ATOM 764 C C . LEU A 1 93 ? 0.324 -5.227 11.577 1.00 97.44 93 LEU A C 1
ATOM 766 O O . LEU A 1 93 ? 0.980 -4.828 12.533 1.00 97.44 93 LEU A O 1
ATOM 770 N N . ALA A 1 94 ? 0.157 -6.523 11.316 1.00 96.25 94 ALA A N 1
ATOM 771 C CA . ALA A 1 94 ? 0.775 -7.606 12.074 1.00 96.25 94 ALA A CA 1
ATOM 772 C C . ALA A 1 94 ? 2.116 -8.081 11.478 1.00 96.25 94 ALA A C 1
ATOM 774 O O . ALA A 1 94 ? 2.648 -9.088 11.943 1.00 96.25 94 ALA A O 1
ATOM 775 N N . ASP A 1 95 ? 2.645 -7.406 10.451 1.00 97.56 95 ASP A N 1
ATOM 776 C CA . ASP A 1 95 ? 3.918 -7.768 9.822 1.00 97.56 95 ASP A CA 1
ATOM 777 C C . ASP A 1 95 ? 5.078 -7.595 10.815 1.00 97.56 95 ASP A C 1
ATOM 779 O O . ASP A 1 95 ? 5.150 -6.610 11.557 1.00 97.56 95 ASP A O 1
ATOM 783 N N . GLU A 1 96 ? 5.995 -8.565 10.826 1.00 96.81 96 GLU A N 1
ATOM 784 C CA . GLU A 1 96 ? 7.151 -8.583 11.728 1.00 96.81 96 GLU A CA 1
ATOM 785 C C . GLU A 1 96 ? 8.156 -7.472 11.408 1.00 96.81 96 GLU A C 1
ATOM 787 O O . GLU A 1 96 ? 8.928 -7.066 12.280 1.00 96.81 96 GLU A O 1
ATOM 792 N N . VAL A 1 97 ? 8.160 -6.965 10.170 1.00 98.12 97 VAL A N 1
ATOM 793 C CA . VAL A 1 97 ? 9.046 -5.882 9.752 1.00 98.12 97 VAL A CA 1
ATOM 794 C C . VAL A 1 97 ? 8.427 -4.535 10.148 1.00 98.12 97 VAL A C 1
ATOM 796 O O . VAL A 1 97 ? 7.399 -4.151 9.582 1.00 98.12 97 VAL A O 1
ATOM 799 N N . PRO A 1 98 ? 9.066 -3.750 11.044 1.00 96.69 98 PRO A N 1
ATOM 800 C CA . PRO A 1 98 ? 8.484 -2.512 11.577 1.00 96.69 98 PRO A CA 1
ATOM 801 C C . PRO A 1 98 ? 8.084 -1.485 10.514 1.00 96.69 98 PRO A C 1
ATOM 803 O O . PRO A 1 98 ? 7.125 -0.742 10.687 1.00 96.69 98 PRO A O 1
ATOM 806 N N . GLN A 1 99 ? 8.806 -1.443 9.392 1.00 97.50 99 GLN A N 1
ATOM 807 C CA . GLN A 1 99 ? 8.487 -0.558 8.273 1.00 97.50 99 GLN A CA 1
ATOM 808 C C . GLN A 1 99 ? 7.100 -0.847 7.678 1.00 97.50 99 GLN A C 1
ATOM 810 O O . GLN A 1 99 ? 6.385 0.086 7.314 1.00 97.50 99 GLN A O 1
ATOM 815 N N . VAL A 1 100 ? 6.725 -2.125 7.568 1.00 98.44 100 VAL A N 1
ATOM 816 C CA . VAL A 1 100 ? 5.450 -2.542 6.972 1.00 98.44 100 VAL A CA 1
ATOM 817 C C . VAL A 1 100 ? 4.305 -2.260 7.937 1.00 98.44 100 VAL A C 1
ATOM 819 O O . VAL A 1 100 ? 3.314 -1.650 7.536 1.00 98.44 100 VAL A O 1
ATOM 822 N N . SER A 1 101 ? 4.457 -2.634 9.210 1.00 97.62 101 SER A N 1
ATOM 823 C CA . SER A 1 101 ? 3.428 -2.401 10.227 1.00 97.62 101 SER A CA 1
ATOM 824 C C . SER A 1 101 ? 3.206 -0.916 10.501 1.00 97.62 101 SER A C 1
ATOM 826 O O . SER A 1 101 ? 2.057 -0.481 10.533 1.00 97.62 101 SER A O 1
ATOM 828 N N . HIS A 1 102 ? 4.266 -0.106 10.565 1.00 96.56 102 HIS A N 1
ATOM 829 C CA . HIS A 1 102 ? 4.136 1.346 10.698 1.00 96.56 102 HIS A CA 1
ATOM 830 C C . HIS A 1 102 ? 3.409 1.979 9.501 1.00 96.56 102 HIS A C 1
ATOM 832 O O . HIS A 1 102 ? 2.469 2.751 9.679 1.00 96.56 102 HIS A O 1
ATOM 838 N N . ARG A 1 103 ? 3.769 1.596 8.268 1.00 98.12 103 ARG A N 1
ATOM 839 C CA . ARG A 1 103 ? 3.042 2.035 7.067 1.00 98.12 103 ARG A CA 1
ATOM 840 C C . ARG A 1 103 ? 1.572 1.612 7.115 1.00 98.12 103 ARG A C 1
ATOM 842 O O . ARG A 1 103 ? 0.705 2.384 6.717 1.00 98.12 103 ARG A O 1
ATOM 849 N N . ALA A 1 104 ? 1.277 0.405 7.591 1.00 98.25 104 ALA A N 1
ATOM 850 C CA . ALA A 1 104 ? -0.093 -0.073 7.719 1.00 98.25 104 ALA A CA 1
ATOM 851 C C . ALA A 1 104 ? -0.905 0.745 8.730 1.00 98.25 104 ALA A C 1
ATOM 853 O O . ALA A 1 104 ? -2.069 1.026 8.454 1.00 98.25 104 ALA A O 1
ATOM 854 N N . GLU A 1 105 ? -0.316 1.165 9.855 1.00 97.44 105 GLU A N 1
ATOM 855 C CA . GLU A 1 105 ? -0.961 2.081 10.806 1.00 97.44 105 GLU A CA 1
ATOM 856 C C . GLU A 1 105 ? -1.365 3.397 10.128 1.00 97.44 105 GLU A C 1
ATOM 858 O O . GLU A 1 105 ? -2.545 3.759 10.164 1.00 97.44 105 GLU A O 1
ATOM 863 N N . GLU A 1 106 ? -0.424 4.052 9.436 1.00 97.62 106 GLU A N 1
ATOM 864 C CA . GLU A 1 106 ? -0.677 5.302 8.702 1.00 97.62 106 GLU A CA 1
ATOM 865 C C . GLU A 1 106 ? -1.780 5.123 7.647 1.00 97.62 106 GLU A C 1
ATOM 867 O O . GLU A 1 106 ? -2.739 5.897 7.572 1.00 97.62 106 GLU A O 1
ATOM 872 N N . THR A 1 107 ? -1.683 4.061 6.844 1.00 98.38 107 THR A N 1
ATOM 873 C CA . THR A 1 107 ? -2.648 3.781 5.777 1.00 98.38 107 THR A CA 1
ATOM 874 C C . THR A 1 107 ? -4.032 3.429 6.335 1.00 98.38 107 THR A C 1
ATOM 876 O O . THR A 1 107 ? -5.044 3.835 5.760 1.00 98.38 107 THR A O 1
ATOM 879 N N . ILE A 1 108 ? -4.123 2.709 7.460 1.00 98.25 108 ILE A N 1
ATOM 880 C CA . ILE A 1 108 ? -5.400 2.417 8.131 1.00 98.25 108 ILE A CA 1
ATOM 881 C C . ILE A 1 108 ? -6.055 3.706 8.625 1.00 98.25 108 ILE A C 1
ATOM 883 O O . ILE A 1 108 ? -7.264 3.872 8.440 1.00 98.25 108 ILE A O 1
ATOM 887 N N . GLU A 1 109 ? -5.291 4.608 9.241 1.00 97.31 109 GLU A N 1
ATOM 888 C CA . GLU A 1 109 ? -5.801 5.905 9.689 1.00 97.31 109 GLU A CA 1
ATOM 889 C C . GLU A 1 109 ? -6.337 6.720 8.505 1.00 97.31 109 GLU A C 1
ATOM 891 O O . GLU A 1 109 ? -7.495 7.157 8.527 1.00 97.31 109 GLU A O 1
ATOM 896 N N . ALA A 1 110 ? -5.549 6.829 7.433 1.00 98.19 110 ALA A N 1
ATOM 897 C CA . ALA A 1 110 ? -5.944 7.525 6.216 1.00 98.19 110 ALA A CA 1
ATOM 898 C C . ALA A 1 110 ? -7.216 6.925 5.597 1.00 98.19 110 ALA A C 1
ATOM 900 O O . ALA A 1 110 ? -8.158 7.654 5.295 1.00 98.19 110 ALA A O 1
ATOM 901 N N . ILE A 1 111 ? -7.297 5.600 5.450 1.00 98.31 111 ILE A N 1
ATOM 902 C CA . ILE A 1 111 ? -8.465 4.925 4.864 1.00 98.31 111 ILE A CA 1
ATOM 903 C C . ILE A 1 111 ? -9.701 5.051 5.754 1.00 98.31 111 ILE A C 1
ATOM 905 O O . ILE A 1 111 ? -10.803 5.249 5.240 1.00 98.31 111 ILE A O 1
ATOM 909 N N . ASN A 1 112 ? -9.548 4.961 7.077 1.00 97.50 112 ASN A N 1
ATOM 910 C CA . ASN A 1 112 ? -10.657 5.185 8.002 1.00 97.50 112 ASN A CA 1
ATOM 911 C C . ASN A 1 112 ? -11.244 6.589 7.822 1.00 97.50 112 ASN A C 1
ATOM 913 O O . ASN A 1 112 ? -12.466 6.723 7.761 1.00 97.50 112 ASN A O 1
ATOM 917 N N . HIS A 1 113 ? -10.388 7.601 7.668 1.00 97.44 113 HIS A N 1
ATOM 918 C CA . HIS A 1 113 ? -10.807 8.971 7.392 1.00 97.44 113 HIS A CA 1
ATOM 919 C C . HIS A 1 113 ? -11.450 9.122 6.002 1.00 97.44 11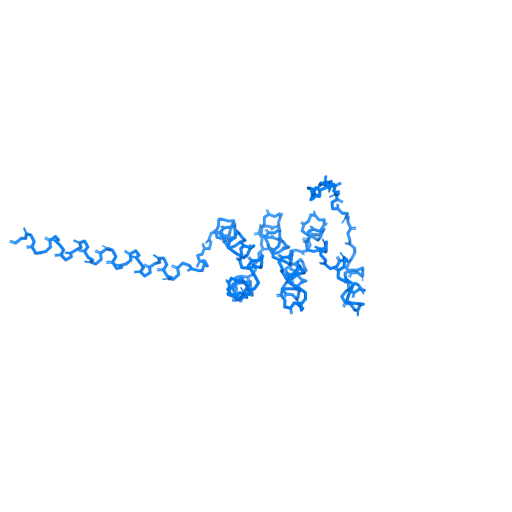3 HIS A C 1
ATOM 921 O O . HIS A 1 113 ? -12.592 9.563 5.899 1.00 97.44 113 HIS A O 1
ATOM 927 N N . LEU A 1 114 ? -10.750 8.710 4.940 1.00 98.19 114 LEU A N 1
ATOM 928 C CA . LEU A 1 114 ? -11.162 8.898 3.543 1.00 98.19 114 LEU A CA 1
ATOM 929 C C . LEU A 1 114 ? -12.449 8.143 3.193 1.00 98.19 114 LEU A C 1
ATOM 931 O O . LEU A 1 114 ? -13.299 8.661 2.475 1.00 98.19 114 LEU A O 1
ATOM 935 N N . MET A 1 115 ? -12.601 6.919 3.702 1.00 97.44 115 MET A N 1
ATOM 936 C CA . MET A 1 115 ? -13.719 6.039 3.356 1.00 97.44 115 MET A CA 1
ATOM 937 C C . MET A 1 115 ? -14.820 6.010 4.421 1.00 97.44 115 MET A C 1
ATOM 939 O O . MET A 1 115 ? -15.798 5.274 4.265 1.00 97.44 115 MET A O 1
ATOM 943 N N . ASN A 1 116 ? -14.665 6.770 5.513 1.00 96.38 116 ASN A N 1
ATOM 944 C CA . ASN A 1 116 ? -15.519 6.704 6.701 1.00 96.38 116 ASN A CA 1
ATOM 945 C C . ASN A 1 116 ? -15.658 5.260 7.231 1.00 96.38 116 ASN A C 1
ATOM 947 O O . ASN A 1 116 ? -16.753 4.719 7.426 1.00 96.38 116 ASN A O 1
ATOM 951 N N . TRP A 1 117 ? -14.521 4.580 7.381 1.00 95.62 117 TRP A N 1
ATOM 952 C CA . TRP A 1 117 ? -14.443 3.205 7.871 1.00 95.62 117 TRP A CA 1
ATOM 953 C C . TRP A 1 117 ? -13.936 3.145 9.316 1.00 95.62 117 TRP A C 1
ATOM 955 O O . TRP A 1 117 ? -13.533 4.133 9.913 1.00 95.62 117 TRP A O 1
ATOM 965 N N . ASN A 1 118 ? -13.997 1.942 9.890 1.00 93.25 118 ASN A N 1
ATOM 966 C CA . ASN A 1 118 ? -13.479 1.642 11.220 1.00 93.25 118 ASN A CA 1
ATOM 967 C C . ASN A 1 118 ? -12.734 0.295 11.182 1.00 93.25 118 ASN A C 1
ATOM 969 O O . ASN A 1 118 ? -13.250 -0.749 11.591 1.00 93.25 118 ASN A O 1
ATOM 973 N N . ILE A 1 119 ? -11.562 0.294 10.551 1.00 93.50 119 ILE A N 1
ATOM 974 C CA . ILE A 1 119 ? -10.602 -0.815 10.518 1.00 93.50 119 ILE A CA 1
ATOM 975 C C . ILE A 1 119 ? -9.742 -0.749 11.785 1.00 93.50 119 ILE A C 1
ATOM 977 O O . ILE A 1 119 ? -9.407 0.337 12.245 1.00 93.50 119 ILE A O 1
ATOM 981 N N . GLY A 1 120 ? -9.429 -1.904 12.383 1.00 83.38 120 GLY A N 1
ATOM 982 C CA . GLY A 1 120 ? -8.616 -1.997 13.608 1.00 83.38 120 GLY A CA 1
ATOM 983 C C . GLY A 1 120 ? -9.329 -1.555 14.894 1.00 83.38 120 GLY A C 1
ATOM 984 O O . GLY A 1 120 ? -8.960 -1.977 15.986 1.00 83.38 120 GLY A O 1
ATOM 985 N N . GLY A 1 121 ? -10.428 -0.804 14.789 1.00 75.56 121 GLY A N 1
ATOM 986 C CA . GLY A 1 121 ? -11.122 -0.221 15.935 1.00 75.56 121 GLY A CA 1
ATOM 987 C C . GLY A 1 121 ? -11.843 -1.193 16.866 1.00 75.56 121 GLY A C 1
ATOM 988 O O . GLY A 1 121 ? -12.409 -0.734 17.845 1.00 75.56 121 GLY A O 1
ATOM 989 N N . ALA A 1 122 ? -11.828 -2.511 16.641 1.00 67.75 122 ALA A N 1
ATOM 990 C CA . ALA A 1 122 ? -12.449 -3.463 17.570 1.00 67.75 122 ALA A CA 1
ATOM 991 C C . ALA A 1 122 ? -11.799 -3.417 18.967 1.00 67.75 122 ALA A C 1
ATOM 993 O O . ALA A 1 122 ? -12.502 -3.474 19.975 1.00 67.75 122 ALA A O 1
ATOM 994 N N . ALA A 1 123 ? -10.472 -3.260 19.043 1.00 63.94 123 ALA A N 1
ATOM 995 C CA . ALA A 1 123 ? -9.766 -3.095 20.315 1.00 63.94 123 ALA A CA 1
ATOM 996 C C . ALA A 1 123 ? -10.107 -1.746 20.974 1.00 63.94 123 ALA A C 1
ATOM 998 O O . ALA A 1 123 ? -10.464 -1.694 22.152 1.00 63.94 123 ALA A O 1
ATOM 999 N N . SER A 1 124 ? -10.098 -0.665 20.192 1.00 62.19 124 SER A N 1
ATOM 1000 C CA . SER A 1 124 ? -10.462 0.683 20.647 1.00 62.19 124 SER A CA 1
ATOM 1001 C C . SER A 1 124 ? -11.932 0.780 21.079 1.00 62.19 124 SER A C 1
ATOM 1003 O O . SER A 1 124 ? -12.264 1.492 22.024 1.00 62.19 124 SER A O 1
ATOM 1005 N N . GLN A 1 125 ? -12.822 0.041 20.419 1.00 63.81 125 GLN A N 1
ATOM 1006 C CA . GLN A 1 125 ? -14.249 -0.024 20.713 1.00 63.81 125 GLN A CA 1
ATOM 1007 C C . GLN A 1 125 ? -14.509 -0.818 21.995 1.00 63.81 125 GLN A C 1
ATOM 1009 O O . GLN A 1 125 ? -15.183 -0.295 22.879 1.00 63.81 125 GLN A O 1
ATOM 1014 N N . LYS A 1 126 ? -13.863 -1.980 22.175 1.00 66.38 126 LYS A N 1
ATOM 1015 C CA . LYS A 1 126 ? -13.873 -2.710 23.456 1.00 66.38 126 LYS A CA 1
ATOM 1016 C C . LYS A 1 126 ? -13.355 -1.851 24.613 1.00 66.38 126 LYS A C 1
ATOM 1018 O O . LYS A 1 126 ? -13.928 -1.873 25.698 1.00 66.38 126 LYS A O 1
ATOM 1023 N N . ALA A 1 127 ? -12.304 -1.059 24.393 1.00 67.88 127 ALA A N 1
ATOM 1024 C CA . ALA A 1 127 ? -11.777 -0.146 25.410 1.00 67.88 127 ALA A CA 1
ATOM 1025 C C . ALA A 1 127 ? -12.773 0.975 25.772 1.00 67.88 127 ALA A C 1
ATOM 1027 O O . ALA A 1 127 ? -12.958 1.281 26.951 1.00 67.88 127 ALA A O 1
ATOM 1028 N N . ARG A 1 128 ? -13.459 1.562 24.779 1.00 69.69 128 ARG A N 1
ATOM 1029 C CA . ARG A 1 128 ? -14.519 2.564 25.002 1.00 69.69 128 ARG A CA 1
ATOM 1030 C C . ARG A 1 128 ? -15.720 1.976 25.746 1.00 69.69 128 ARG A C 1
ATOM 1032 O O . ARG A 1 128 ? -16.226 2.610 26.668 1.00 69.69 128 ARG A O 1
ATOM 1039 N N . GLU A 1 129 ? -16.152 0.773 25.376 1.00 74.81 129 GLU A N 1
ATOM 1040 C CA . GLU A 1 129 ? -17.246 0.050 26.036 1.00 74.81 129 GLU A CA 1
ATOM 1041 C C . GLU A 1 129 ? -16.900 -0.282 27.490 1.00 74.81 129 GLU A C 1
ATOM 1043 O O . GLU A 1 129 ? -17.688 0.021 28.384 1.00 74.81 129 GLU A O 1
ATOM 1048 N N . LYS A 1 130 ? -15.690 -0.798 27.746 1.00 80.94 130 LYS A N 1
ATOM 1049 C CA . LYS A 1 130 ? -15.186 -1.059 29.101 1.00 80.94 130 LYS A CA 1
ATOM 1050 C C . LYS A 1 130 ? -15.181 0.208 29.960 1.00 80.94 130 LYS A C 1
ATOM 1052 O O . LYS A 1 130 ? -15.723 0.199 31.059 1.00 80.94 130 LYS A O 1
ATOM 1057 N N . LYS A 1 131 ? -14.658 1.322 29.435 1.00 80.44 131 LYS A N 1
ATOM 1058 C CA . LYS A 1 131 ? -14.644 2.611 30.148 1.00 80.44 131 LYS A CA 1
ATOM 1059 C C . LYS A 1 131 ? -16.061 3.112 30.466 1.00 80.44 131 LYS A C 1
ATOM 1061 O O . LYS A 1 131 ? -16.302 3.656 31.543 1.00 80.44 131 LYS A O 1
ATOM 1066 N N . LYS A 1 132 ? -17.014 2.921 29.546 1.00 83.50 132 LYS A N 1
ATOM 1067 C CA . LYS A 1 132 ? -18.426 3.282 29.753 1.00 83.50 132 LYS A CA 1
ATOM 1068 C C . LYS A 1 132 ? -19.074 2.430 30.852 1.00 83.50 132 LYS A C 1
ATOM 1070 O O . LYS A 1 132 ? -19.778 2.981 31.690 1.00 83.50 132 LYS A O 1
ATOM 1075 N N . LEU A 1 133 ? -18.802 1.124 30.875 1.00 83.88 133 LEU A N 1
ATOM 1076 C CA . LEU A 1 133 ? -19.258 0.198 31.921 1.00 83.88 133 LEU A CA 1
ATOM 1077 C C . LEU A 1 133 ? -18.700 0.567 33.304 1.00 83.88 133 LEU A C 1
ATOM 1079 O O . LEU A 1 133 ? -19.466 0.672 34.255 1.00 83.88 133 LEU A O 1
ATOM 1083 N N . GLU A 1 134 ? -17.399 0.850 33.397 1.00 85.44 134 GLU A N 1
ATOM 1084 C CA . GLU A 1 134 ? -16.751 1.288 34.644 1.00 85.44 134 GLU A CA 1
ATOM 1085 C C . G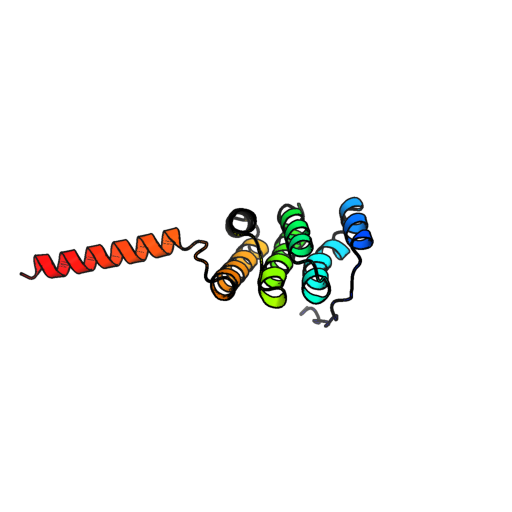LU A 1 134 ? -17.321 2.618 35.167 1.00 85.44 134 GLU A C 1
ATOM 1087 O O . GLU A 1 134 ? -17.441 2.811 36.375 1.00 85.44 134 GLU A O 1
ATOM 1092 N N . THR A 1 135 ? -17.695 3.536 34.268 1.00 83.06 135 THR A N 1
ATOM 1093 C CA . THR A 1 135 ? -18.329 4.813 34.646 1.00 83.06 135 THR A CA 1
ATOM 1094 C C . THR A 1 135 ? -19.740 4.583 35.199 1.00 83.06 135 THR A C 1
ATOM 1096 O O . THR A 1 135 ? -20.070 5.089 36.264 1.00 83.06 135 THR A O 1
ATOM 1099 N N . LEU A 1 136 ? -20.542 3.746 34.530 1.00 81.56 136 LEU A N 1
ATOM 1100 C CA . LEU A 1 136 ? -21.904 3.407 34.964 1.00 81.56 136 LEU A CA 1
ATOM 1101 C C . LEU A 1 136 ? -21.941 2.653 36.304 1.00 81.56 136 LEU A C 1
ATOM 1103 O O . LEU A 1 136 ? -22.877 2.833 37.077 1.00 81.56 136 LEU A O 1
ATOM 1107 N N . GLN A 1 137 ? -20.942 1.812 36.588 1.00 74.06 137 GLN A N 1
ATOM 1108 C CA . GLN A 1 137 ? -20.819 1.135 37.884 1.00 74.06 137 GLN A CA 1
ATOM 1109 C C . GLN A 1 137 ? -20.507 2.117 39.016 1.00 74.06 137 GLN A C 1
ATOM 1111 O O . GLN A 1 137 ? -21.179 2.079 40.040 1.00 74.06 137 GLN A O 1
ATOM 1116 N N . LYS A 1 138 ? -19.588 3.067 38.805 1.00 70.62 138 LYS A N 1
ATOM 1117 C CA . LYS A 1 138 ? -19.285 4.109 39.803 1.00 70.62 138 LYS A CA 1
ATOM 1118 C C . LYS A 1 138 ? -20.488 4.990 40.136 1.00 70.62 138 LYS A C 1
ATOM 1120 O O . LYS A 1 138 ? -20.674 5.345 41.297 1.00 70.62 138 LYS A O 1
ATOM 1125 N N . ASP A 1 139 ? -21.307 5.317 39.140 1.00 69.75 139 ASP A N 1
ATOM 1126 C CA . ASP A 1 139 ? -22.512 6.130 39.339 1.00 69.75 139 ASP A CA 1
ATOM 1127 C C . ASP A 1 139 ? -23.616 5.374 40.106 1.00 69.75 139 ASP A C 1
ATOM 1129 O O . ASP A 1 139 ? -24.428 5.998 40.790 1.00 69.75 139 ASP A O 1
ATOM 1133 N N . ASN A 1 140 ? -23.642 4.039 40.015 1.00 66.50 140 ASN A N 1
ATOM 1134 C CA . ASN A 1 140 ? -24.572 3.185 40.760 1.00 66.50 140 ASN A CA 1
ATOM 1135 C C . ASN A 1 140 ? -24.102 2.892 42.191 1.00 66.50 140 ASN A C 1
ATOM 1137 O O . ASN A 1 140 ? -24.943 2.816 43.077 1.00 66.50 140 ASN A O 1
ATOM 1141 N N . ASP A 1 141 ? -22.792 2.778 42.426 1.00 68.44 141 ASP A N 1
ATOM 1142 C CA . ASP A 1 141 ? -22.214 2.562 43.764 1.00 68.44 141 ASP A CA 1
ATOM 1143 C C . ASP A 1 141 ? -22.190 3.84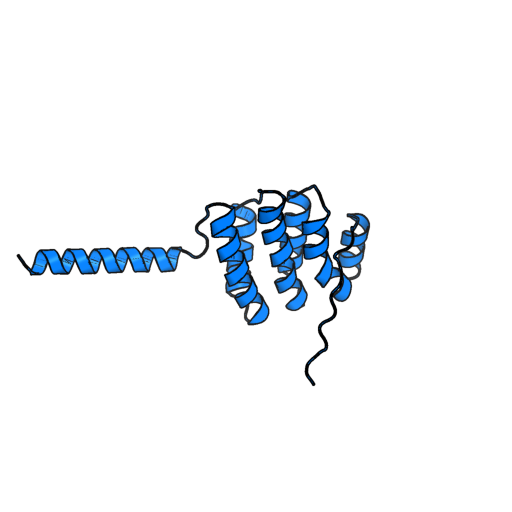5 44.624 1.00 68.44 141 ASP A C 1
ATOM 1145 O O . ASP A 1 141 ? -21.920 3.796 45.822 1.00 68.44 141 ASP A O 1
ATOM 1149 N N . SER A 1 142 ? -22.454 5.005 44.011 1.00 61.91 142 SER A N 1
ATOM 1150 C CA . SER A 1 142 ? -22.513 6.320 44.673 1.00 61.91 142 SER A CA 1
ATOM 1151 C C . SER A 1 142 ? -23.941 6.748 45.064 1.00 61.91 142 SER A C 1
ATOM 1153 O O . SER A 1 142 ? -24.137 7.891 45.487 1.00 61.91 142 SER A O 1
ATOM 1155 N N . LYS A 1 143 ? -24.934 5.868 44.889 1.00 52.97 143 LYS A N 1
ATOM 1156 C CA . LYS A 1 143 ? -26.340 6.047 45.289 1.00 52.97 143 LYS A CA 1
ATOM 1157 C C . LYS A 1 143 ? -26.700 5.098 46.422 1.00 52.97 143 LYS A C 1
ATOM 1159 O O . LYS A 1 143 ? -27.502 5.533 47.276 1.00 52.97 143 LYS A O 1
#

Radius of gyration: 19.11 Å; chains: 1; bounding box: 52×25×65 Å

pLDDT: mean 92.39, std 11.34, range [49.94, 98.81]

Secondary structure (DSSP, 8-state):
--------PPPP--HHHHHHHHHHT-HHHHHHHHHHHHHH-S-HHHHHHHHHHHTT-SSHHHHHHHHHHHHHHHHHHS---HHHHHHHHHHHHT-SSHHHHHHHHHHHHHHHHHHT--SSHHHHHHHHHHHHHHHHHHHHHT-

Organism: NCBI:txid454144

InterPro domains:
  IPR049796 CdiI immunity protein-like [cd20694] (18-113)